Protein AF-A0A843XN53-F1 (afdb_monomer)

Structure 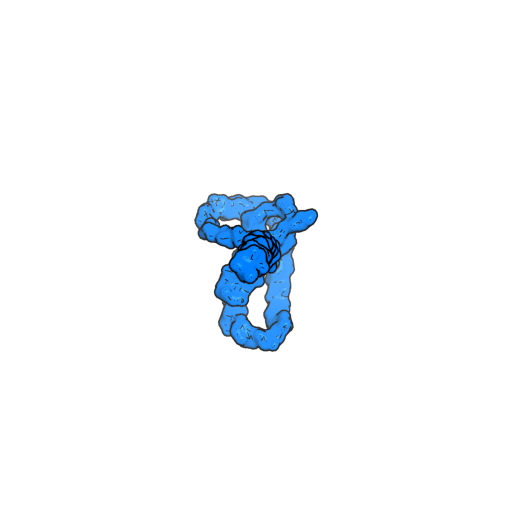(mmCIF, N/CA/C/O backbone):
data_AF-A0A843XN53-F1
#
_entry.id   AF-A0A843XN53-F1
#
loop_
_atom_site.group_PDB
_atom_site.id
_atom_site.type_symbol
_atom_site.label_atom_id
_atom_site.label_alt_id
_atom_site.label_comp_id
_atom_site.label_asym_id
_atom_site.label_entity_id
_atom_site.label_seq_id
_atom_site.pdbx_PDB_ins_code
_atom_site.Cartn_x
_atom_site.Cartn_y
_atom_site.Cartn_z
_atom_site.occupancy
_atom_site.B_iso_or_equiv
_atom_site.auth_seq_id
_atom_site.auth_comp_id
_atom_site.auth_asym_id
_atom_site.auth_atom_id
_atom_site.pdbx_PDB_model_num
ATOM 1 N N . MET A 1 1 ? 11.593 9.372 -15.458 1.00 53.59 1 MET A N 1
ATOM 2 C CA . MET A 1 1 ? 11.031 8.002 -15.456 1.00 53.59 1 MET A CA 1
ATOM 3 C C . MET A 1 1 ? 10.802 7.612 -14.002 1.00 53.59 1 MET A C 1
ATOM 5 O O . MET A 1 1 ? 11.778 7.604 -13.259 1.00 53.59 1 MET A O 1
ATOM 9 N N . GLY A 1 2 ? 9.545 7.450 -13.575 1.00 64.94 2 GLY A N 1
ATOM 10 C CA . GLY A 1 2 ? 9.167 7.228 -12.170 1.00 64.94 2 GLY A CA 1
ATOM 11 C C . GLY A 1 2 ? 9.717 5.924 -11.585 1.00 64.94 2 GLY A C 1
ATOM 12 O O . GLY A 1 2 ? 10.298 5.114 -12.308 1.00 64.94 2 GLY A O 1
ATOM 13 N N . ARG A 1 3 ? 9.575 5.759 -10.270 1.00 70.25 3 ARG A N 1
ATOM 14 C CA . ARG A 1 3 ? 9.860 4.522 -9.541 1.00 70.25 3 ARG A CA 1
ATOM 15 C C . ARG A 1 3 ? 8.557 3.984 -8.967 1.00 70.25 3 ARG A C 1
ATOM 17 O O . ARG A 1 3 ? 7.812 4.704 -8.305 1.00 70.25 3 ARG A O 1
ATOM 24 N N . ASP A 1 4 ? 8.318 2.720 -9.221 1.00 75.50 4 ASP A N 1
ATOM 25 C CA . ASP A 1 4 ? 7.219 1.930 -8.713 1.00 75.50 4 ASP A CA 1
ATOM 26 C C . ASP A 1 4 ? 7.629 1.202 -7.427 1.00 75.50 4 ASP A C 1
ATOM 28 O O . ASP A 1 4 ? 8.736 0.678 -7.306 1.00 75.50 4 ASP A O 1
ATOM 32 N N . ASN A 1 5 ? 6.747 1.226 -6.430 1.00 80.44 5 ASN A N 1
ATOM 33 C CA . ASN A 1 5 ? 6.921 0.510 -5.169 1.00 80.44 5 ASN A CA 1
ATOM 34 C C . ASN A 1 5 ? 5.633 -0.255 -4.889 1.00 80.44 5 ASN A C 1
ATOM 36 O O . ASN A 1 5 ? 4.545 0.296 -5.074 1.00 80.44 5 ASN A O 1
ATOM 40 N N . TYR A 1 6 ? 5.751 -1.499 -4.436 1.00 83.19 6 TYR A N 1
ATOM 41 C CA . TYR A 1 6 ? 4.598 -2.324 -4.113 1.00 83.19 6 TYR A CA 1
ATOM 42 C C . TYR A 1 6 ? 4.840 -3.198 -2.886 1.00 83.19 6 TYR A C 1
ATOM 44 O O . TYR A 1 6 ? 5.981 -3.493 -2.531 1.00 83.19 6 TYR A O 1
ATOM 52 N N . VAL A 1 7 ? 3.742 -3.601 -2.256 1.00 81.06 7 VAL A N 1
ATOM 53 C CA . VAL A 1 7 ? 3.681 -4.547 -1.141 1.00 81.06 7 VAL A CA 1
ATOM 54 C C . VAL A 1 7 ? 2.580 -5.552 -1.460 1.00 81.06 7 VAL A C 1
ATOM 56 O O . VAL A 1 7 ? 1.507 -5.169 -1.926 1.00 81.06 7 VAL A O 1
ATOM 59 N N . ILE A 1 8 ? 2.849 -6.837 -1.244 1.00 82.31 8 ILE A N 1
ATOM 60 C CA . ILE A 1 8 ? 1.859 -7.905 -1.401 1.00 82.31 8 ILE A CA 1
ATOM 61 C C . ILE A 1 8 ? 1.630 -8.506 -0.024 1.00 82.31 8 ILE A C 1
ATOM 63 O O . ILE A 1 8 ? 2.579 -8.999 0.579 1.00 82.31 8 ILE A O 1
ATOM 67 N N . GLU A 1 9 ? 0.381 -8.488 0.428 1.00 81.12 9 GLU A N 1
ATOM 68 C CA . GLU A 1 9 ? -0.047 -9.131 1.668 1.00 81.12 9 GLU A CA 1
ATOM 69 C C . GLU A 1 9 ? -1.253 -10.023 1.360 1.00 81.12 9 GLU A C 1
ATOM 71 O O . GLU A 1 9 ? -2.222 -9.601 0.715 1.00 81.12 9 GLU A O 1
ATOM 76 N N . GLY A 1 10 ? -1.169 -11.297 1.746 1.00 81.88 10 GLY A N 1
ATOM 77 C CA . GLY A 1 10 ? -2.174 -12.300 1.395 1.00 81.88 10 GLY A CA 1
ATOM 78 C C . GLY A 1 10 ? -2.435 -12.378 -0.118 1.00 81.88 10 GLY A C 1
ATOM 79 O O . GLY A 1 10 ? -1.582 -12.817 -0.888 1.00 81.88 10 GLY A O 1
ATOM 80 N N . ARG A 1 11 ? -3.641 -11.976 -0.548 1.00 82.94 11 ARG A N 1
ATOM 81 C CA . ARG A 1 11 ? -4.080 -11.965 -1.961 1.00 82.94 11 ARG A CA 1
ATOM 82 C C . ARG A 1 11 ? -4.240 -10.556 -2.547 1.00 82.94 11 ARG A C 1
ATOM 84 O O . ARG A 1 11 ? -4.835 -10.408 -3.613 1.00 82.94 11 ARG A O 1
ATOM 91 N N . VAL A 1 12 ? -3.742 -9.523 -1.866 1.00 86.19 12 VAL A N 1
ATOM 92 C CA . VAL A 1 12 ? -3.885 -8.124 -2.289 1.00 86.19 12 VAL A CA 1
ATOM 93 C C . VAL A 1 12 ? -2.514 -7.518 -2.570 1.00 86.19 12 VAL A C 1
ATOM 95 O O . VAL A 1 12 ? -1.579 -7.660 -1.787 1.00 86.19 12 VAL A O 1
ATOM 98 N N . CYS A 1 13 ? -2.401 -6.835 -3.710 1.00 89.06 13 CYS A N 1
ATOM 99 C CA . CYS A 1 13 ? -1.218 -6.072 -4.090 1.00 89.06 13 CYS A CA 1
ATOM 100 C C . CYS A 1 13 ? -1.508 -4.576 -3.948 1.00 89.06 13 CYS A C 1
ATOM 102 O O . CYS A 1 13 ? -2.436 -4.053 -4.569 1.00 89.06 13 CYS A O 1
ATOM 104 N N . TYR A 1 14 ? -0.691 -3.894 -3.153 1.00 88.75 14 TYR A N 1
ATOM 105 C CA . TYR A 1 14 ? -0.717 -2.451 -2.955 1.00 88.75 14 TYR A CA 1
ATOM 106 C C . TYR A 1 14 ? 0.436 -1.846 -3.751 1.00 88.75 14 TYR A C 1
ATOM 108 O O . TYR A 1 14 ? 1.590 -2.169 -3.492 1.00 88.75 14 TYR A O 1
ATOM 116 N N . LEU A 1 15 ? 0.142 -0.974 -4.716 1.00 89.88 15 LEU A N 1
ATOM 117 C CA . LEU A 1 15 ? 1.124 -0.399 -5.643 1.00 89.88 15 LEU A CA 1
ATOM 118 C C . LEU A 1 15 ? 1.030 1.130 -5.645 1.00 89.88 15 LEU A C 1
ATOM 120 O O . LEU A 1 15 ? -0.063 1.697 -5.648 1.00 89.88 15 LEU A O 1
ATOM 124 N N . THR A 1 16 ? 2.179 1.802 -5.705 1.00 88.38 16 THR A N 1
ATOM 125 C CA . THR A 1 16 ? 2.268 3.251 -5.910 1.00 88.38 16 THR A CA 1
ATOM 126 C C . THR A 1 16 ? 3.390 3.611 -6.880 1.00 88.38 16 THR A C 1
ATOM 128 O O . THR A 1 16 ? 4.423 2.941 -6.939 1.00 88.38 16 THR A O 1
ATOM 131 N N . LEU A 1 17 ? 3.194 4.697 -7.629 1.00 88.31 17 LEU A N 1
ATOM 132 C CA . LEU A 1 17 ? 4.185 5.275 -8.533 1.00 88.31 17 LEU A CA 1
ATOM 133 C C . LEU A 1 17 ? 4.550 6.672 -8.033 1.00 88.31 17 LEU A C 1
ATOM 135 O O . LEU A 1 17 ? 3.680 7.531 -7.883 1.00 88.31 17 LEU A O 1
ATOM 139 N N . CYS A 1 18 ? 5.838 6.905 -7.803 1.00 85.31 18 CYS A N 1
ATOM 140 C CA . CYS A 1 18 ? 6.357 8.192 -7.358 1.00 85.31 18 CYS A CA 1
ATOM 141 C C . CYS A 1 18 ? 7.596 8.600 -8.164 1.00 85.31 18 CYS A C 1
ATOM 143 O O . CYS A 1 18 ? 8.205 7.794 -8.875 1.00 85.31 18 CYS A O 1
ATOM 145 N N . ASP A 1 19 ? 8.001 9.864 -8.054 1.00 85.62 19 ASP A N 1
ATOM 146 C CA . ASP A 1 19 ? 9.253 10.320 -8.651 1.00 85.62 19 ASP A CA 1
ATOM 147 C C . ASP A 1 19 ? 10.462 9.613 -8.030 1.00 85.62 19 ASP A C 1
ATOM 149 O O . ASP A 1 19 ? 10.444 9.187 -6.875 1.00 85.62 19 ASP A O 1
ATOM 153 N N . ARG A 1 20 ? 11.559 9.503 -8.790 1.00 80.50 20 ARG A N 1
ATOM 154 C CA . ARG A 1 20 ? 12.795 8.855 -8.306 1.00 80.50 20 ARG A CA 1
ATOM 155 C C . ARG A 1 20 ? 13.406 9.553 -7.090 1.00 80.50 20 ARG A C 1
ATOM 157 O O . ARG A 1 20 ? 14.103 8.893 -6.321 1.00 80.50 20 ARG A O 1
ATOM 164 N N . SER A 1 21 ? 13.167 10.857 -6.958 1.00 83.56 21 SER A N 1
ATOM 165 C CA . SER A 1 21 ? 13.589 11.688 -5.827 1.00 83.56 21 SER A CA 1
ATOM 166 C C . SER A 1 21 ? 12.750 11.454 -4.572 1.00 83.56 21 SER A C 1
ATOM 168 O O . SER A 1 21 ? 13.184 11.831 -3.486 1.00 83.56 21 SER A O 1
ATOM 170 N N . TYR A 1 22 ? 11.572 10.834 -4.696 1.00 83.12 22 TYR A N 1
ATOM 171 C CA . TYR A 1 22 ? 10.705 10.590 -3.555 1.00 83.12 22 TYR A CA 1
ATOM 172 C C . TYR A 1 22 ? 11.327 9.537 -2.619 1.00 83.12 22 TYR A C 1
ATOM 174 O O . TYR A 1 22 ? 11.772 8.479 -3.091 1.00 83.12 22 TYR A O 1
ATOM 182 N N . PRO A 1 23 ? 11.378 9.784 -1.296 1.00 82.25 23 PRO A N 1
ATOM 183 C CA . PRO A 1 23 ? 11.978 8.847 -0.354 1.00 82.25 23 PRO A CA 1
ATOM 184 C C . PRO A 1 23 ? 11.260 7.492 -0.360 1.00 82.25 23 PRO A C 1
ATOM 186 O O . PRO A 1 23 ? 10.073 7.406 -0.051 1.00 82.25 23 PRO A O 1
ATOM 189 N N . LYS A 1 24 ? 11.999 6.408 -0.646 1.00 79.00 24 LYS A N 1
ATOM 190 C CA . LYS A 1 24 ? 11.449 5.036 -0.656 1.00 79.00 24 LYS A CA 1
ATOM 191 C C . LYS A 1 24 ? 10.735 4.688 0.652 1.00 79.00 24 LYS A C 1
ATOM 193 O O . LYS A 1 24 ? 9.659 4.108 0.611 1.00 79.00 24 LYS A O 1
ATOM 198 N N . LYS A 1 25 ? 11.307 5.081 1.796 1.00 79.06 25 LYS A N 1
ATOM 199 C CA . LYS A 1 25 ? 10.716 4.838 3.122 1.00 79.06 25 LYS A CA 1
ATOM 200 C C . LYS A 1 25 ? 9.294 5.395 3.229 1.00 79.06 25 LYS A C 1
ATOM 202 O O . LYS A 1 25 ? 8.395 4.683 3.652 1.00 79.06 25 LYS A O 1
ATOM 207 N N . LEU A 1 26 ? 9.077 6.631 2.775 1.00 83.19 26 LEU A N 1
ATOM 208 C CA . LEU A 1 26 ? 7.753 7.256 2.793 1.00 83.19 26 LEU A CA 1
ATOM 209 C C . LEU A 1 26 ? 6.781 6.568 1.830 1.00 83.19 26 LEU A C 1
ATOM 211 O O . LEU A 1 26 ? 5.601 6.456 2.141 1.00 83.19 26 LEU A O 1
ATOM 215 N N . ALA A 1 27 ? 7.265 6.074 0.686 1.00 85.94 27 ALA A N 1
ATOM 216 C CA . ALA A 1 27 ? 6.428 5.328 -0.252 1.00 85.94 27 ALA A CA 1
ATOM 217 C C . ALA A 1 27 ? 5.955 3.996 0.348 1.00 85.94 27 ALA A C 1
ATOM 219 O O . ALA A 1 27 ? 4.786 3.654 0.206 1.00 85.94 27 ALA A O 1
ATOM 220 N N . PHE A 1 28 ? 6.830 3.267 1.044 1.00 83.44 28 PHE A N 1
ATOM 221 C CA . PHE A 1 28 ? 6.445 2.035 1.735 1.00 83.44 28 PHE A CA 1
ATOM 222 C C . PHE A 1 28 ? 5.533 2.298 2.928 1.00 83.44 28 PHE A C 1
ATOM 224 O O . PHE A 1 28 ? 4.548 1.589 3.082 1.00 83.44 28 PHE A O 1
ATOM 231 N N . GLN A 1 29 ? 5.790 3.347 3.710 1.00 84.50 29 GLN A N 1
ATOM 232 C CA . GLN A 1 29 ? 4.896 3.726 4.803 1.00 84.50 29 GLN A CA 1
ATOM 233 C C . GLN A 1 29 ? 3.494 4.079 4.289 1.00 84.50 29 GLN A C 1
ATOM 235 O O . GLN A 1 29 ? 2.498 3.633 4.846 1.00 84.50 29 GLN A O 1
ATOM 240 N N . TYR A 1 30 ? 3.408 4.814 3.178 1.00 88.81 30 TYR A N 1
ATOM 241 C CA . TYR A 1 30 ? 2.136 5.078 2.513 1.00 88.81 30 TYR A CA 1
ATOM 242 C C . TYR A 1 30 ? 1.395 3.780 2.151 1.00 88.81 30 TYR A C 1
ATOM 244 O O . TYR A 1 30 ? 0.196 3.669 2.395 1.00 88.81 30 TYR A O 1
ATOM 252 N N . LEU A 1 31 ? 2.096 2.794 1.581 1.00 89.12 31 LEU A N 1
ATOM 253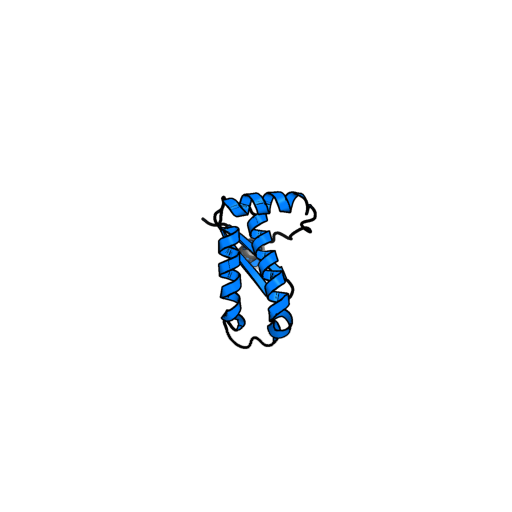 C CA . LEU A 1 31 ? 1.504 1.497 1.236 1.00 89.12 31 LEU A CA 1
ATOM 254 C C . LEU A 1 31 ? 1.073 0.703 2.475 1.00 89.12 31 LEU A C 1
ATOM 256 O O . LEU A 1 31 ? 0.028 0.061 2.440 1.00 89.12 31 LEU A O 1
ATOM 260 N N . GLU A 1 32 ? 1.840 0.774 3.560 1.00 86.94 32 GLU A N 1
ATOM 261 C CA . GLU A 1 32 ? 1.536 0.121 4.834 1.00 86.94 32 GLU A CA 1
ATOM 262 C C . GLU A 1 32 ? 0.272 0.707 5.481 1.00 86.94 32 GLU A C 1
ATOM 264 O O . GLU A 1 32 ? -0.621 -0.037 5.887 1.00 86.94 32 GLU A O 1
ATOM 269 N N . ASP A 1 33 ? 0.131 2.036 5.487 1.00 89.75 33 ASP A N 1
ATOM 270 C CA . ASP A 1 33 ? -1.076 2.715 5.973 1.00 89.75 33 ASP A CA 1
ATOM 271 C C . ASP A 1 33 ? -2.309 2.337 5.134 1.00 89.75 33 ASP A C 1
ATOM 273 O O . ASP A 1 33 ? -3.398 2.124 5.675 1.00 89.75 33 ASP A O 1
ATOM 277 N N . LEU A 1 34 ? -2.151 2.223 3.806 1.00 91.88 34 LEU A N 1
ATOM 278 C CA . LEU A 1 34 ? -3.219 1.746 2.925 1.00 91.88 34 LEU A CA 1
ATOM 279 C C . LEU A 1 34 ? -3.596 0.294 3.216 1.00 91.88 34 LEU A C 1
ATOM 281 O O . LEU A 1 34 ? -4.786 -0.007 3.277 1.00 91.88 34 LEU A O 1
ATOM 285 N N . LYS A 1 35 ? -2.608 -0.588 3.387 1.00 90.62 35 LYS A N 1
ATOM 286 C CA . LYS A 1 35 ? -2.823 -2.003 3.697 1.00 90.62 35 LYS A CA 1
ATOM 287 C C . LYS A 1 35 ? -3.604 -2.163 4.992 1.00 90.62 35 LYS A C 1
ATOM 289 O O . LYS A 1 35 ? -4.666 -2.777 4.987 1.00 90.62 35 LYS A O 1
ATOM 294 N N . ASN A 1 36 ? -3.120 -1.548 6.067 1.00 90.56 36 ASN A N 1
ATOM 295 C CA . ASN A 1 36 ? -3.705 -1.690 7.396 1.00 90.56 36 ASN A CA 1
ATOM 296 C C . ASN A 1 36 ? -5.162 -1.211 7.432 1.00 90.56 36 ASN A C 1
ATOM 298 O O . ASN A 1 36 ? -6.027 -1.892 7.985 1.00 90.56 36 ASN A O 1
ATOM 302 N N . GLU A 1 37 ? -5.473 -0.076 6.797 1.00 92.38 37 GLU A N 1
ATOM 303 C CA . GLU A 1 37 ? -6.859 0.396 6.736 1.00 92.38 37 GLU A CA 1
ATOM 304 C C . GLU A 1 37 ? -7.717 -0.456 5.787 1.00 92.38 37 GLU A C 1
ATOM 306 O O . GLU A 1 37 ? -8.878 -0.744 6.090 1.00 92.38 37 GLU A O 1
ATOM 311 N N . PHE A 1 38 ? -7.172 -0.899 4.650 1.00 91.88 38 PHE A N 1
ATOM 312 C CA . PHE A 1 38 ? -7.914 -1.737 3.712 1.00 91.88 38 PHE A CA 1
ATOM 313 C C . PHE A 1 38 ? -8.288 -3.086 4.329 1.00 91.88 38 PHE A C 1
ATOM 315 O O . PHE A 1 38 ? -9.438 -3.503 4.211 1.00 91.88 38 PHE A O 1
ATOM 322 N N . GLU A 1 39 ? -7.358 -3.744 5.018 1.00 90.12 39 GLU A N 1
ATOM 323 C CA . GLU A 1 39 ? -7.602 -5.011 5.708 1.00 90.12 39 GLU A CA 1
ATOM 324 C C . GLU A 1 39 ? -8.609 -4.847 6.841 1.00 90.12 39 GLU A C 1
ATOM 326 O O . GLU A 1 39 ? -9.553 -5.631 6.952 1.00 90.12 39 GLU A O 1
ATOM 331 N N . LYS A 1 40 ? -8.482 -3.775 7.626 1.00 89.38 40 LYS A N 1
ATOM 332 C CA . LYS A 1 40 ? -9.415 -3.462 8.709 1.00 89.38 40 LYS A CA 1
ATOM 333 C C . LYS A 1 40 ? -10.849 -3.264 8.218 1.00 89.38 40 LYS A C 1
ATOM 335 O O . LYS A 1 40 ? -11.786 -3.707 8.879 1.00 89.38 40 LYS A O 1
ATOM 340 N N . VAL A 1 41 ? -11.036 -2.578 7.089 1.00 89.19 41 VAL A N 1
ATOM 341 C CA . VAL A 1 41 ? -12.374 -2.229 6.579 1.00 89.19 41 VAL A CA 1
ATOM 342 C C . VAL A 1 41 ? -12.944 -3.314 5.663 1.00 89.19 41 VAL A C 1
ATOM 344 O O . VAL A 1 41 ? -14.135 -3.612 5.735 1.00 89.19 41 VAL A O 1
ATOM 347 N N . ASN A 1 42 ? -12.117 -3.904 4.800 1.00 87.88 42 ASN A N 1
ATOM 348 C CA . ASN A 1 42 ? -12.554 -4.757 3.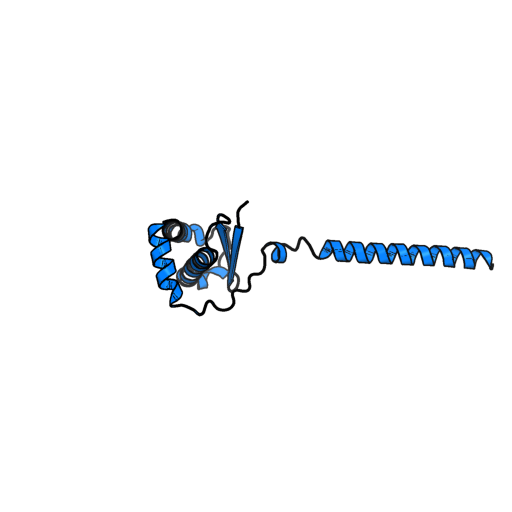692 1.00 87.88 42 ASN A CA 1
ATOM 349 C C . ASN A 1 42 ? -11.949 -6.167 3.713 1.00 87.88 42 ASN A C 1
ATOM 351 O O . ASN A 1 42 ? -12.327 -6.970 2.861 1.00 87.88 42 ASN A O 1
ATOM 355 N N . GLY A 1 43 ? -11.055 -6.501 4.652 1.00 84.38 43 GLY A N 1
ATOM 356 C CA . GLY A 1 43 ? -10.310 -7.768 4.669 1.00 84.38 43 GLY A CA 1
ATOM 357 C C . GLY A 1 43 ? -11.195 -9.007 4.510 1.00 84.38 43 GLY A C 1
ATOM 358 O O . GLY A 1 43 ? -10.962 -9.847 3.644 1.00 84.38 43 GLY A O 1
ATOM 359 N N . ASN A 1 44 ? -12.302 -9.056 5.254 1.00 84.56 44 ASN A N 1
ATOM 360 C CA . ASN A 1 44 ? -13.251 -10.177 5.226 1.00 84.56 44 ASN A CA 1
ATOM 361 C C . ASN A 1 44 ? -14.063 -10.279 3.921 1.00 84.56 44 ASN A C 1
ATOM 363 O O . ASN A 1 44 ? -14.704 -11.294 3.668 1.00 84.56 44 ASN A O 1
ATOM 367 N N . GLN A 1 45 ? -14.086 -9.222 3.107 1.00 85.50 45 GLN A N 1
ATOM 368 C CA . GLN A 1 45 ? -14.890 -9.135 1.887 1.00 85.50 45 GLN A CA 1
ATOM 369 C C . GLN A 1 45 ? -14.060 -9.334 0.615 1.00 85.50 45 GLN A C 1
ATOM 371 O O . GLN A 1 45 ? -14.639 -9.403 -0.470 1.00 85.50 45 GLN A O 1
ATOM 376 N N . ILE A 1 46 ? -12.733 -9.467 0.722 1.00 85.38 46 ILE A N 1
ATOM 377 C CA . ILE A 1 46 ? -11.828 -9.617 -0.429 1.00 85.38 46 ILE A CA 1
ATOM 378 C C . ILE A 1 46 ? -12.245 -10.802 -1.312 1.00 85.38 46 ILE A C 1
ATOM 380 O O . ILE A 1 46 ? -12.344 -10.648 -2.526 1.00 85.38 46 ILE A O 1
ATOM 384 N N . GLU A 1 47 ? -12.570 -11.955 -0.721 1.00 82.69 47 GLU A N 1
ATOM 385 C CA . GLU A 1 47 ? -12.979 -13.153 -1.476 1.00 82.69 47 GLU A CA 1
ATOM 386 C C . GLU A 1 47 ? -14.361 -13.022 -2.134 1.00 82.69 47 GLU A C 1
ATOM 388 O O . GLU A 1 47 ? -14.680 -13.749 -3.070 1.00 82.69 47 GLU A O 1
ATOM 393 N N . THR A 1 48 ? -15.173 -12.062 -1.685 1.00 83.44 48 THR A N 1
ATOM 394 C CA . THR A 1 48 ? -16.514 -11.804 -2.236 1.00 83.44 48 THR A CA 1
ATOM 395 C C . THR A 1 48 ? -16.497 -10.836 -3.422 1.00 83.44 48 THR A C 1
ATOM 397 O O . THR A 1 48 ? -17.540 -10.550 -4.017 1.00 83.44 48 THR A O 1
ATOM 400 N N . ALA A 1 49 ? -15.321 -10.315 -3.791 1.00 84.06 49 ALA A N 1
ATOM 401 C CA . ALA A 1 49 ? -15.164 -9.377 -4.891 1.00 84.06 49 ALA A CA 1
ATOM 402 C C . ALA A 1 49 ? -15.414 -10.056 -6.249 1.00 84.06 49 ALA A C 1
ATOM 404 O O . ALA A 1 49 ? -14.512 -10.597 -6.877 1.00 84.06 49 ALA A O 1
ATOM 405 N N . ALA A 1 50 ? -16.654 -9.983 -6.733 1.00 82.19 50 ALA A N 1
ATOM 406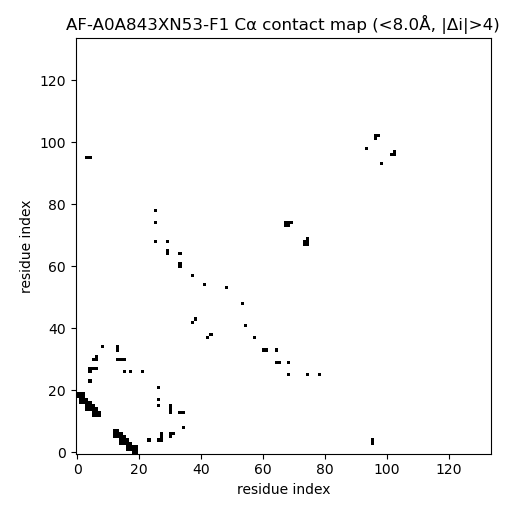 C CA . ALA A 1 50 ? -17.055 -10.569 -8.015 1.00 82.19 50 ALA A CA 1
ATOM 407 C C . ALA A 1 50 ? -16.942 -9.604 -9.214 1.00 82.19 50 ALA A C 1
ATOM 409 O O . ALA A 1 50 ? -17.209 -9.992 -10.349 1.00 82.19 50 ALA A O 1
ATOM 410 N N . ARG A 1 51 ? -16.594 -8.330 -8.981 1.00 87.50 51 ARG A N 1
ATOM 411 C CA . ARG A 1 51 ? -16.561 -7.288 -10.019 1.00 87.50 51 ARG A CA 1
ATOM 412 C C . ARG A 1 51 ? -15.327 -6.389 -9.910 1.00 87.50 51 ARG A C 1
ATOM 414 O O . ARG A 1 51 ? -14.881 -6.119 -8.791 1.00 87.50 51 ARG A O 1
ATOM 421 N N . PRO A 1 52 ? -14.823 -5.851 -11.035 1.00 88.19 52 PRO A N 1
ATOM 422 C CA . PRO A 1 52 ? -13.806 -4.805 -11.011 1.00 88.19 52 PRO A CA 1
ATOM 423 C C . PRO A 1 52 ? -14.244 -3.624 -10.135 1.00 88.19 52 PRO A C 1
ATOM 425 O O . PRO A 1 52 ? -15.417 -3.249 -10.129 1.00 88.19 52 PRO A O 1
ATOM 428 N N . TYR A 1 53 ? -13.300 -3.043 -9.391 1.00 87.12 53 TYR A N 1
ATOM 429 C CA . TYR A 1 53 ? -13.534 -1.892 -8.506 1.00 87.12 53 TYR A CA 1
ATOM 430 C C . TYR A 1 53 ? -14.624 -2.105 -7.439 1.00 87.1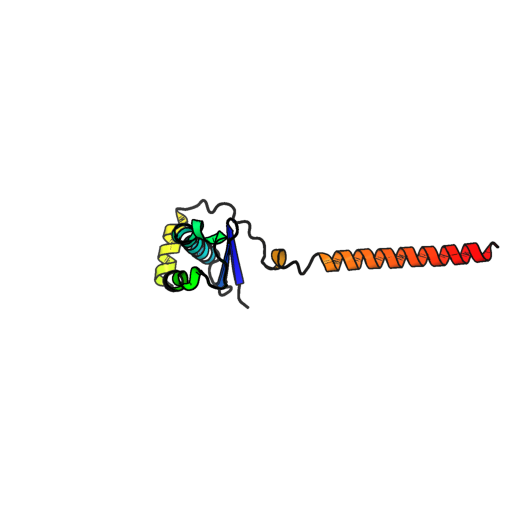2 53 TYR A C 1
ATOM 432 O O . TYR A 1 53 ? -15.276 -1.152 -7.009 1.00 87.12 53 TYR A O 1
ATOM 440 N N . ALA A 1 54 ? -14.803 -3.341 -6.954 1.00 88.69 54 ALA A N 1
ATOM 441 C CA . ALA A 1 54 ? -15.756 -3.655 -5.884 1.00 88.69 54 ALA A CA 1
ATOM 442 C C . ALA A 1 54 ? -15.592 -2.767 -4.630 1.00 88.69 54 ALA A C 1
ATOM 444 O O . ALA A 1 54 ? -16.583 -2.455 -3.971 1.00 88.69 54 ALA A O 1
ATOM 445 N N . PHE A 1 55 ? -14.371 -2.292 -4.364 1.00 90.62 55 PHE A N 1
ATOM 446 C CA . PHE A 1 55 ? -14.003 -1.483 -3.198 1.00 90.62 55 PHE A CA 1
ATOM 447 C C . PHE A 1 55 ? -13.786 0.006 -3.511 1.00 90.62 55 PHE A C 1
ATOM 449 O O . PHE A 1 55 ? -13.044 0.680 -2.805 1.00 90.62 55 PHE A O 1
ATOM 456 N N . ILE A 1 56 ? -14.433 0.557 -4.547 1.00 91.69 56 ILE A N 1
ATOM 457 C CA . ILE A 1 56 ? -14.245 1.962 -4.972 1.00 91.69 56 ILE A CA 1
ATOM 458 C C . ILE A 1 56 ? -14.446 2.998 -3.851 1.00 91.69 56 ILE A C 1
ATOM 460 O O . ILE A 1 56 ? -13.833 4.059 -3.871 1.00 91.69 56 ILE A O 1
ATOM 464 N N . LYS A 1 57 ? -15.248 2.683 -2.824 1.00 90.44 57 LYS A N 1
ATOM 465 C CA . LYS A 1 57 ? -15.435 3.551 -1.647 1.00 90.44 57 LYS A CA 1
ATOM 466 C C . LYS A 1 57 ? -14.124 3.840 -0.902 1.00 90.44 57 LYS A C 1
ATOM 468 O O . LYS A 1 57 ? -14.006 4.888 -0.271 1.00 90.44 57 LYS A O 1
ATOM 473 N N . PHE A 1 58 ? -13.139 2.946 -1.003 1.00 93.44 58 PHE A N 1
ATOM 474 C CA . PHE A 1 58 ? -11.820 3.119 -0.402 1.00 93.44 58 PHE A CA 1
ATOM 475 C C . PHE A 1 58 ? -10.997 4.242 -1.064 1.00 93.44 58 PHE A C 1
ATOM 477 O O . PHE A 1 58 ? -10.081 4.766 -0.436 1.00 93.44 58 PHE A O 1
ATOM 484 N N . ASP A 1 59 ? -11.358 4.702 -2.271 1.00 92.56 59 ASP A N 1
ATOM 485 C CA . ASP A 1 59 ? -10.674 5.817 -2.948 1.00 92.56 59 ASP A CA 1
ATOM 486 C C . ASP A 1 59 ? -10.636 7.088 -2.085 1.00 92.56 59 ASP A C 1
ATOM 488 O O . ASP A 1 59 ? -9.625 7.782 -2.035 1.00 92.56 59 ASP A O 1
ATOM 492 N N . THR A 1 60 ? -11.680 7.347 -1.290 1.00 93.88 60 THR A N 1
ATOM 493 C CA . THR A 1 60 ? -11.689 8.502 -0.376 1.00 93.88 60 THR A CA 1
ATOM 494 C C . THR A 1 60 ? -10.545 8.446 0.639 1.00 93.88 60 THR A C 1
ATOM 496 O O . THR A 1 60 ? -9.963 9.482 0.967 1.00 93.88 60 THR A O 1
ATOM 499 N N . PHE A 1 61 ? -10.212 7.254 1.140 1.00 93.94 61 PHE A N 1
ATOM 500 C CA . PHE A 1 61 ? -9.072 7.072 2.034 1.00 93.94 61 PHE A CA 1
ATOM 501 C C . PHE A 1 61 ? -7.759 7.244 1.269 1.00 93.94 61 PHE A C 1
ATOM 503 O O . PHE A 1 61 ? -6.918 8.036 1.689 1.00 93.94 61 PHE A O 1
ATOM 510 N N . ILE A 1 62 ? -7.633 6.614 0.094 1.00 94.38 62 ILE A N 1
ATOM 511 C CA . ILE A 1 62 ? -6.456 6.741 -0.778 1.00 94.38 62 ILE A CA 1
ATOM 512 C C . ILE A 1 62 ? -6.127 8.213 -1.054 1.00 94.38 62 ILE A C 1
ATOM 514 O O . ILE A 1 62 ? -4.989 8.630 -0.854 1.00 94.38 62 ILE A O 1
ATOM 518 N N . GLN A 1 63 ? -7.103 9.028 -1.464 1.00 94.00 63 GLN A N 1
ATOM 519 C CA . GLN A 1 63 ? -6.865 10.440 -1.788 1.00 94.00 63 GLN A CA 1
ATOM 520 C C . GLN A 1 63 ? -6.435 11.260 -0.566 1.00 94.00 63 GLN A C 1
ATOM 522 O O . GLN A 1 63 ? -5.529 12.093 -0.661 1.00 94.00 63 GLN A O 1
ATOM 527 N N . LYS A 1 64 ? -7.058 11.023 0.597 1.00 92.88 64 LYS A N 1
ATOM 528 C CA . LYS A 1 64 ? -6.698 11.704 1.851 1.00 92.88 64 LYS A CA 1
ATOM 529 C C . LYS A 1 64 ? -5.270 11.369 2.268 1.00 92.88 64 LYS A C 1
ATOM 531 O O . LYS A 1 64 ? -4.478 12.280 2.509 1.00 92.88 64 LYS A O 1
ATOM 536 N N . THR A 1 65 ? -4.933 10.084 2.288 1.00 91.06 65 THR A N 1
ATOM 537 C CA . THR A 1 65 ? -3.599 9.603 2.654 1.00 91.06 65 THR A CA 1
ATOM 538 C C . THR A 1 65 ? -2.570 10.084 1.632 1.00 91.06 65 THR A C 1
ATOM 540 O O . THR A 1 65 ? -1.549 10.650 2.002 1.00 91.06 65 THR A O 1
ATOM 543 N N . LYS A 1 66 ? -2.864 10.024 0.330 1.00 91.69 66 LYS A N 1
ATOM 544 C CA . LYS A 1 66 ? -1.972 10.551 -0.714 1.00 91.69 66 LYS A CA 1
ATOM 545 C C . LYS A 1 66 ? -1.637 12.025 -0.495 1.00 91.69 66 LYS A C 1
ATOM 5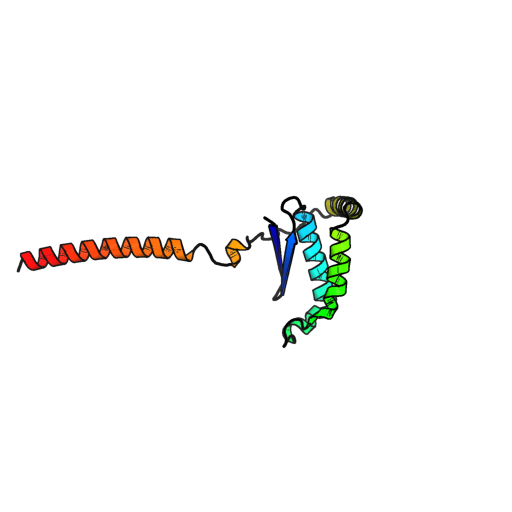47 O O . LYS A 1 66 ? -0.478 12.411 -0.644 1.00 91.69 66 LYS A O 1
ATOM 552 N N . LYS A 1 67 ? -2.622 12.851 -0.128 1.00 90.38 67 LYS A N 1
ATOM 553 C CA . LYS A 1 67 ? -2.400 14.275 0.159 1.00 90.38 67 LYS A CA 1
ATOM 554 C C . LYS A 1 67 ? -1.453 14.469 1.346 1.00 90.38 67 LYS A C 1
ATOM 556 O O . LYS A 1 67 ? -0.533 15.272 1.242 1.00 90.38 67 LYS A O 1
ATOM 561 N N . LEU A 1 68 ? -1.629 13.690 2.415 1.00 88.44 68 LEU A N 1
ATOM 562 C CA . LEU A 1 68 ? -0.759 13.704 3.595 1.00 88.44 68 LEU A CA 1
ATOM 563 C C . LEU A 1 68 ? 0.703 13.387 3.238 1.00 88.44 68 LEU A C 1
ATOM 565 O O . LEU A 1 68 ? 1.617 14.085 3.665 1.00 88.44 68 LEU A O 1
ATOM 569 N N . TYR A 1 69 ? 0.915 12.370 2.401 1.00 86.75 69 TYR A N 1
ATOM 570 C CA . TYR A 1 69 ? 2.247 11.934 1.969 1.00 86.75 69 TYR A CA 1
ATOM 571 C C . TYR A 1 69 ? 2.854 12.796 0.855 1.00 86.75 69 TYR A C 1
ATOM 573 O O . TYR A 1 69 ? 4.057 12.706 0.599 1.00 86.75 69 TYR A O 1
ATOM 581 N N . SER A 1 70 ? 2.057 13.645 0.204 1.00 85.94 70 SER A N 1
ATOM 582 C CA . SER A 1 70 ? 2.524 14.612 -0.801 1.00 85.94 70 SER A CA 1
ATOM 583 C C . SER A 1 70 ? 2.909 15.961 -0.184 1.00 85.94 70 SER A C 1
ATOM 585 O O . SER A 1 70 ? 3.684 16.703 -0.784 1.00 85.94 70 SER A O 1
ATOM 587 N N . ASP A 1 71 ? 2.398 16.284 1.007 1.00 82.00 71 ASP A N 1
ATOM 588 C CA . ASP A 1 71 ? 2.690 17.541 1.695 1.00 82.00 71 ASP A CA 1
ATOM 589 C C . ASP A 1 71 ? 4.091 17.524 2.330 1.00 82.00 71 ASP A C 1
ATOM 591 O O . ASP A 1 71 ? 4.376 16.790 3.278 1.00 82.00 71 ASP A O 1
ATOM 595 N N . THR A 1 72 ? 4.980 18.375 1.814 1.00 71.69 72 THR A N 1
ATOM 596 C CA . THR A 1 72 ? 6.381 18.480 2.257 1.00 71.69 72 THR A CA 1
ATOM 597 C C . THR A 1 72 ? 6.543 18.861 3.732 1.00 71.69 72 THR A C 1
ATOM 599 O O . THR A 1 72 ? 7.552 18.503 4.345 1.00 71.69 72 THR A O 1
ATOM 602 N N . HIS A 1 73 ? 5.569 19.559 4.327 1.00 69.88 73 HIS A N 1
ATOM 603 C CA . HIS A 1 73 ? 5.611 19.902 5.747 1.00 69.88 73 HIS A CA 1
ATOM 604 C C . HIS A 1 73 ? 5.334 18.667 6.610 1.00 69.88 73 HIS A C 1
ATOM 606 O O . HIS A 1 73 ? 6.070 18.374 7.554 1.00 69.88 73 HIS A O 1
ATOM 612 N N . THR A 1 74 ? 4.320 17.889 6.233 1.00 67.50 74 THR A N 1
ATOM 613 C CA . THR A 1 74 ? 3.941 16.659 6.929 1.00 67.50 74 THR A CA 1
ATOM 614 C C . THR A 1 74 ? 4.979 15.554 6.742 1.00 67.50 74 THR A C 1
ATOM 616 O O . THR A 1 74 ? 5.276 14.839 7.696 1.00 67.50 74 THR A O 1
ATOM 619 N N . GLN A 1 75 ? 5.619 15.471 5.571 1.00 68.50 75 GLN A N 1
ATOM 620 C CA . GLN A 1 75 ? 6.715 14.530 5.307 1.00 68.50 75 GLN A CA 1
ATOM 621 C C . GLN A 1 75 ? 7.865 14.657 6.315 1.00 68.50 75 GLN A C 1
ATOM 623 O O . GLN A 1 75 ? 8.397 13.642 6.755 1.00 68.50 75 GLN A O 1
ATOM 628 N N . ARG A 1 76 ? 8.245 15.881 6.719 1.00 66.31 76 ARG A N 1
ATOM 629 C CA . ARG A 1 76 ? 9.315 16.089 7.717 1.00 66.31 76 ARG A CA 1
ATOM 630 C C . ARG A 1 76 ? 8.928 15.576 9.100 1.00 66.31 76 ARG A C 1
ATOM 632 O O . ARG A 1 76 ? 9.785 15.067 9.814 1.00 66.31 76 ARG A O 1
ATOM 639 N N . ASN A 1 77 ? 7.657 15.707 9.469 1.00 66.12 77 ASN A N 1
ATOM 640 C CA . ASN A 1 77 ? 7.153 15.243 10.759 1.00 66.12 77 ASN A CA 1
ATOM 641 C C . ASN A 1 77 ? 7.003 13.717 10.773 1.00 66.12 77 ASN A C 1
ATOM 643 O O . ASN A 1 77 ? 7.427 13.077 11.729 1.00 66.12 77 ASN A O 1
ATOM 647 N N . LEU A 1 78 ? 6.495 13.134 9.683 1.00 68.06 78 LEU A N 1
ATOM 648 C CA . LEU A 1 78 ? 6.419 11.683 9.498 1.00 68.06 78 LEU A CA 1
ATOM 649 C C . LEU A 1 78 ? 7.810 11.043 9.484 1.00 68.06 78 LEU A C 1
ATOM 651 O O . LEU A 1 78 ? 8.007 10.031 10.140 1.00 68.06 78 LEU A O 1
ATOM 655 N N . ALA A 1 79 ? 8.786 11.649 8.800 1.00 62.84 79 ALA A N 1
ATOM 656 C CA . ALA A 1 79 ? 10.162 11.153 8.776 1.00 62.84 79 ALA A CA 1
ATOM 657 C C . ALA A 1 79 ? 10.804 11.139 10.174 1.00 62.84 79 ALA A C 1
ATOM 659 O O . ALA A 1 79 ? 11.463 10.166 10.517 1.00 62.84 79 ALA A O 1
ATOM 660 N N . LYS A 1 80 ? 10.565 12.174 10.994 1.00 62.19 80 LYS A N 1
ATOM 661 C CA . LYS A 1 80 ? 11.051 12.233 12.384 1.00 62.19 80 LYS A CA 1
ATOM 662 C C . LYS A 1 80 ? 10.390 11.199 13.296 1.00 62.19 80 LYS A C 1
ATOM 664 O O . LYS A 1 80 ? 11.079 10.605 14.109 1.00 62.19 80 LYS A O 1
ATOM 669 N N . LEU A 1 81 ? 9.082 10.977 13.150 1.00 59.31 81 LEU A N 1
ATOM 670 C CA . LEU A 1 81 ? 8.359 9.934 13.892 1.00 59.31 81 LEU A CA 1
ATOM 671 C C . LEU A 1 81 ? 8.811 8.518 13.494 1.00 59.31 81 LEU A C 1
ATOM 673 O O . LEU A 1 81 ? 8.712 7.592 14.288 1.00 59.31 81 LEU A O 1
ATOM 677 N N . ASN A 1 82 ? 9.308 8.345 12.266 1.00 57.25 82 ASN A N 1
ATOM 678 C CA . ASN A 1 82 ? 9.726 7.046 11.741 1.00 57.25 82 ASN A CA 1
ATOM 679 C C . ASN A 1 82 ? 11.123 6.616 12.227 1.00 57.25 82 ASN A C 1
ATOM 681 O O . ASN A 1 82 ? 11.374 5.420 12.326 1.00 57.25 82 ASN A O 1
ATOM 685 N N . ASP A 1 83 ? 12.016 7.552 12.578 1.00 59.62 83 ASP A N 1
ATOM 686 C CA . ASP A 1 83 ? 13.352 7.213 13.110 1.00 59.62 83 ASP A CA 1
ATOM 687 C C . ASP A 1 83 ? 13.286 6.420 14.438 1.00 59.62 83 ASP A C 1
ATOM 689 O O . ASP A 1 83 ? 14.239 5.719 14.774 1.00 59.62 83 ASP A O 1
ATOM 693 N N . GLU A 1 84 ? 12.155 6.454 15.157 1.00 49.75 84 GLU A N 1
ATOM 694 C CA . GLU A 1 84 ? 11.917 5.668 16.381 1.00 49.75 84 GLU A CA 1
ATOM 695 C C . GLU A 1 84 ? 11.357 4.251 16.116 1.00 49.75 84 GLU A C 1
ATOM 697 O O . GLU A 1 84 ? 11.472 3.375 16.972 1.00 49.75 84 GLU A O 1
ATOM 702 N N . LEU A 1 85 ? 10.813 3.974 14.923 1.00 51.59 85 LEU A N 1
ATOM 703 C CA . LEU A 1 85 ? 10.277 2.663 14.517 1.00 51.59 85 LEU A CA 1
ATOM 704 C C . LEU A 1 85 ? 11.310 1.897 13.670 1.00 51.59 85 LEU A C 1
ATOM 706 O O . LEU A 1 85 ? 11.059 1.513 12.529 1.00 51.59 85 LEU A O 1
ATOM 710 N N . TYR A 1 86 ? 12.500 1.686 14.242 1.00 45.44 86 TYR A N 1
ATOM 711 C CA . TYR A 1 86 ? 13.689 1.101 13.596 1.00 45.44 86 TYR A CA 1
ATOM 712 C C . TYR A 1 86 ? 13.520 -0.342 13.066 1.00 45.44 86 TYR A C 1
ATOM 714 O O . TYR A 1 86 ? 14.433 -0.894 12.457 1.00 45.44 86 TYR A O 1
ATOM 722 N N . GLU A 1 87 ? 12.359 -0.969 13.213 1.00 47.19 87 GLU A N 1
ATOM 723 C CA . GLU A 1 87 ? 12.125 -2.342 12.770 1.00 47.19 87 GLU A CA 1
ATOM 724 C C . GLU A 1 87 ? 11.211 -2.387 11.541 1.00 47.19 87 GLU A C 1
ATOM 726 O O . GLU A 1 87 ? 10.134 -2.978 11.536 1.00 47.19 87 GLU A O 1
ATOM 731 N N . VAL A 1 88 ? 11.651 -1.759 10.445 1.00 47.62 88 VAL A N 1
ATOM 732 C CA . VAL A 1 88 ? 11.073 -2.047 9.126 1.00 47.62 88 VAL A CA 1
ATOM 733 C C . VAL A 1 88 ? 11.518 -3.457 8.755 1.00 47.62 88 VAL A C 1
ATOM 735 O O . VAL A 1 88 ? 12.579 -3.661 8.165 1.00 47.62 88 VAL A O 1
ATOM 738 N N . HIS A 1 89 ? 10.709 -4.423 9.188 1.00 41.56 89 HIS A N 1
ATOM 739 C CA . HIS A 1 89 ? 10.787 -5.841 8.882 1.00 41.56 89 HIS A CA 1
ATOM 740 C C . HIS A 1 89 ? 11.124 -6.013 7.404 1.00 41.56 89 HIS A C 1
ATOM 742 O O . HIS A 1 89 ? 10.284 -5.750 6.552 1.00 41.56 89 HIS A O 1
ATOM 748 N N . GLN A 1 90 ? 12.389 -6.342 7.134 1.00 42.69 90 GLN A N 1
ATOM 749 C CA . GLN A 1 90 ? 12.966 -6.863 5.898 1.00 42.69 90 GLN A CA 1
ATOM 750 C C . GLN A 1 90 ? 11.992 -6.874 4.700 1.00 42.69 90 GLN A C 1
ATOM 752 O O . GLN A 1 90 ? 11.557 -7.934 4.256 1.00 42.69 90 GLN A O 1
ATOM 757 N N . ILE A 1 91 ? 11.608 -5.695 4.184 1.00 49.12 91 ILE A N 1
ATOM 758 C CA . ILE A 1 91 ? 10.659 -5.613 3.069 1.00 49.12 91 ILE A CA 1
ATOM 759 C C . ILE A 1 91 ? 11.378 -6.226 1.875 1.00 49.12 91 ILE A C 1
ATOM 761 O O . ILE A 1 91 ? 12.302 -5.622 1.319 1.00 49.12 91 ILE A O 1
ATOM 765 N N . MET A 1 92 ? 10.986 -7.454 1.523 1.00 47.56 92 MET A N 1
ATOM 766 C CA . MET A 1 92 ? 11.455 -8.173 0.345 1.00 47.56 92 MET A CA 1
ATOM 767 C C . MET A 1 92 ? 11.156 -7.311 -0.875 1.00 47.56 92 MET A C 1
ATOM 769 O O . MET A 1 92 ? 10.066 -7.337 -1.441 1.00 47.56 92 MET A O 1
ATOM 773 N N . THR A 1 93 ? 12.144 -6.508 -1.252 1.00 48.28 93 THR A N 1
ATOM 774 C CA . THR A 1 93 ? 12.100 -5.625 -2.405 1.00 48.28 93 THR A CA 1
ATOM 775 C C . THR A 1 93 ? 12.281 -6.503 -3.634 1.00 48.28 93 THR A C 1
ATOM 777 O O . THR A 1 93 ? 13.365 -6.558 -4.201 1.00 48.28 93 THR A O 1
ATOM 780 N N . ARG A 1 94 ? 11.246 -7.247 -4.024 1.00 47.69 94 ARG A N 1
ATOM 781 C CA . ARG A 1 94 ? 11.237 -7.885 -5.338 1.00 47.69 94 ARG A CA 1
ATOM 782 C C . ARG A 1 94 ? 11.052 -6.767 -6.355 1.00 47.69 94 ARG A C 1
ATOM 784 O O . ARG A 1 94 ? 10.116 -5.977 -6.239 1.00 47.69 94 ARG A O 1
ATOM 791 N N . ASN A 1 95 ? 11.956 -6.614 -7.315 1.00 49.75 95 ASN A N 1
ATOM 792 C CA . ASN A 1 95 ? 11.764 -5.595 -8.351 1.00 49.75 95 ASN A CA 1
ATOM 793 C C . ASN A 1 95 ? 10.490 -5.932 -9.139 1.00 49.75 95 ASN A C 1
ATOM 795 O O . ASN A 1 95 ? 10.208 -7.102 -9.382 1.00 49.75 95 ASN A O 1
ATOM 799 N N . VAL A 1 96 ? 9.724 -4.938 -9.596 1.00 52.28 96 VAL A N 1
ATOM 800 C CA . VAL A 1 96 ? 8.583 -5.212 -10.497 1.00 52.28 96 VAL A CA 1
ATOM 801 C C . VAL A 1 96 ? 9.045 -5.955 -11.754 1.00 52.28 96 VAL A C 1
ATOM 803 O O . VAL A 1 96 ? 8.315 -6.785 -12.282 1.00 52.28 96 VAL A O 1
ATOM 806 N N . GLN A 1 97 ? 10.283 -5.713 -12.199 1.00 48.06 97 GLN A N 1
ATOM 807 C CA . GLN A 1 97 ? 10.903 -6.439 -13.311 1.00 48.06 97 GLN A CA 1
ATOM 808 C C . GLN A 1 97 ? 11.021 -7.947 -13.034 1.00 48.06 97 GLN A C 1
ATOM 810 O O . GLN A 1 97 ? 10.881 -8.749 -13.951 1.00 48.06 97 GLN A O 1
ATOM 815 N N . GLU A 1 98 ? 11.217 -8.320 -11.771 1.00 45.06 98 GLU A N 1
ATOM 816 C CA . GLU A 1 98 ? 11.332 -9.701 -11.292 1.00 45.06 98 GLU A CA 1
ATOM 817 C C . GLU A 1 98 ? 9.961 -10.397 -11.264 1.00 45.06 98 GLU A C 1
ATOM 819 O O . GLU A 1 98 ? 9.838 -11.570 -11.598 1.00 45.06 98 GLU A O 1
ATOM 824 N N . VAL A 1 99 ? 8.897 -9.651 -10.942 1.00 49.47 99 VAL A N 1
ATOM 825 C CA . VAL A 1 99 ? 7.510 -10.154 -10.934 1.00 49.47 99 VAL A CA 1
ATOM 826 C C . VAL A 1 99 ? 6.895 -10.198 -12.336 1.00 49.47 99 VAL A C 1
ATOM 828 O O . VAL A 1 99 ? 6.057 -11.054 -12.611 1.00 49.47 99 VAL A O 1
ATOM 831 N N . LEU A 1 100 ? 7.319 -9.316 -13.247 1.00 53.50 100 LEU A N 1
ATOM 832 C CA . LEU A 1 100 ? 6.822 -9.279 -14.625 1.00 53.50 100 LEU A CA 1
ATOM 833 C C . LEU A 1 100 ? 7.408 -10.373 -15.533 1.00 53.50 100 LEU A C 1
ATOM 835 O O . LEU A 1 100 ? 6.965 -10.497 -16.671 1.00 53.50 100 LEU A O 1
ATOM 839 N N . GLY A 1 101 ? 8.362 -11.188 -15.069 1.00 51.22 101 GLY A N 1
ATOM 840 C CA . GLY A 1 101 ? 8.853 -12.350 -15.824 1.00 51.22 101 GLY A CA 1
ATOM 841 C C . GLY A 1 101 ? 9.478 -12.022 -17.189 1.00 51.22 101 GLY A C 1
ATOM 842 O O . GLY A 1 101 ? 9.613 -12.910 -18.032 1.00 51.22 101 GLY A O 1
ATOM 843 N N . VAL A 1 102 ? 9.861 -10.765 -17.438 1.00 54.97 102 VAL A N 1
ATOM 844 C CA . VAL A 1 102 ? 10.536 -10.349 -18.675 1.00 54.97 102 VAL A CA 1
ATOM 845 C C . VAL A 1 102 ? 12.040 -10.320 -18.410 1.00 54.97 102 VAL A C 1
ATOM 847 O O . VAL A 1 102 ? 12.620 -9.269 -18.155 1.00 54.97 102 VAL A O 1
ATOM 850 N N . GLY A 1 103 ? 12.666 -11.496 -18.430 1.00 52.53 103 GLY A N 1
ATOM 851 C CA . GLY A 1 103 ? 14.125 -11.617 -18.356 1.00 52.53 103 GLY A CA 1
ATOM 852 C C . GLY A 1 103 ? 14.633 -13.052 -18.463 1.00 52.53 103 GLY A C 1
ATOM 853 O O . GLY A 1 103 ? 15.410 -13.364 -19.355 1.00 52.53 103 GLY A O 1
ATOM 854 N N . GLU A 1 104 ? 14.141 -13.966 -17.628 1.00 52.47 104 GLU A N 1
ATOM 855 C CA . GLU A 1 104 ? 14.825 -15.260 -17.441 1.00 52.47 104 GLU A CA 1
ATOM 856 C C . GLU A 1 104 ? 14.508 -16.333 -18.497 1.00 52.47 104 GLU A C 1
ATOM 858 O O . GLU A 1 104 ? 15.263 -17.290 -18.656 1.00 52.47 104 GLU A O 1
ATOM 863 N N . LYS A 1 105 ? 13.428 -16.185 -19.276 1.00 53.50 105 LYS A N 1
ATOM 864 C CA . LYS A 1 105 ? 13.109 -17.152 -20.345 1.00 53.50 105 LYS A CA 1
ATOM 865 C C . LYS A 1 105 ? 13.893 -16.935 -21.641 1.00 53.50 105 LYS A C 1
ATOM 867 O O . LYS A 1 105 ? 14.005 -17.876 -22.419 1.00 53.50 105 LYS A O 1
ATOM 872 N N . LEU A 1 106 ? 14.422 -15.738 -21.901 1.00 54.28 106 LEU A N 1
ATOM 873 C CA . LEU A 1 106 ? 15.138 -15.461 -23.155 1.00 54.28 106 LEU A CA 1
ATOM 874 C C . LEU A 1 106 ? 16.581 -15.979 -23.122 1.00 54.28 106 LEU A C 1
ATOM 876 O O . LEU A 1 106 ? 17.019 -16.575 -24.106 1.00 54.28 106 LEU A O 1
ATOM 880 N N . ASP A 1 107 ? 17.273 -15.861 -21.986 1.00 60.38 107 ASP A N 1
ATOM 881 C CA . ASP A 1 107 ? 18.640 -16.379 -21.844 1.00 60.38 107 ASP A CA 1
ATOM 882 C C . ASP A 1 107 ? 18.672 -17.913 -21.844 1.00 60.38 107 ASP A C 1
ATOM 884 O O . ASP A 1 107 ? 19.472 -18.505 -22.568 1.00 60.38 107 ASP A O 1
ATOM 888 N N . GLN A 1 108 ? 17.725 -18.574 -21.161 1.00 62.12 108 GLN A N 1
ATOM 889 C CA . GLN A 1 108 ? 17.600 -20.038 -21.226 1.00 62.12 108 GLN A CA 1
ATOM 890 C C . GLN A 1 108 ? 17.293 -20.547 -22.640 1.00 62.12 108 GLN A C 1
ATOM 892 O O . GLN A 1 108 ? 17.827 -21.575 -23.051 1.00 62.12 108 GLN A O 1
ATOM 897 N N . VAL A 1 109 ? 16.445 -19.851 -23.407 1.00 65.88 109 VAL A N 1
ATOM 898 C CA . VAL A 1 109 ? 16.126 -20.252 -24.788 1.00 65.88 109 VAL A CA 1
ATOM 899 C C . VAL A 1 109 ? 17.308 -20.007 -25.726 1.00 65.88 109 VAL A C 1
ATOM 901 O O . VAL A 1 109 ? 17.538 -20.818 -26.623 1.00 65.88 109 VAL A O 1
ATOM 904 N N . SER A 1 110 ? 18.087 -18.943 -25.516 1.00 71.25 110 SER A N 1
ATOM 905 C CA . SER A 1 110 ? 19.316 -18.674 -26.273 1.00 71.25 110 SER A CA 1
ATOM 906 C C . SER A 1 110 ? 20.386 -19.737 -26.002 1.00 71.25 110 SER A C 1
ATOM 908 O O . SER A 1 110 ? 20.939 -20.326 -26.936 1.00 71.25 110 SER A O 1
ATOM 910 N N . GLU A 1 111 ? 20.603 -20.082 -24.729 1.00 75.50 111 GLU A N 1
ATOM 911 C CA . GLU A 1 111 ? 21.523 -21.148 -24.331 1.00 75.50 111 GLU A CA 1
ATOM 912 C C . GLU A 1 111 ? 21.068 -22.504 -24.892 1.00 75.50 111 GLU A C 1
ATOM 914 O O . GLU A 1 111 ? 21.844 -23.203 -25.549 1.00 75.50 111 GLU A O 1
ATOM 919 N N . MET A 1 112 ? 19.784 -22.841 -24.754 1.00 73.56 112 MET A N 1
ATOM 920 C CA . MET A 1 112 ? 19.235 -24.094 -25.273 1.00 73.56 112 MET A CA 1
ATOM 921 C C . MET A 1 112 ? 19.286 -24.163 -26.812 1.00 73.56 112 MET A C 1
ATOM 923 O O . MET A 1 112 ? 19.609 -25.218 -27.360 1.00 73.56 112 MET A O 1
ATOM 927 N N . SER A 1 113 ? 19.068 -23.046 -27.520 1.00 75.62 113 SER A N 1
ATOM 928 C CA . SER A 1 113 ? 19.184 -22.961 -28.988 1.00 75.62 113 SER A CA 1
ATOM 929 C C . SER A 1 113 ? 20.629 -23.091 -29.474 1.00 75.62 113 SER A C 1
ATOM 931 O O . SER A 1 113 ? 20.887 -23.751 -30.486 1.00 75.62 113 SER A O 1
ATOM 933 N N . SER A 1 114 ? 21.590 -22.506 -28.752 1.00 80.81 114 SER A N 1
ATOM 934 C CA . SER A 1 114 ? 23.014 -22.645 -29.078 1.00 80.81 114 SER A CA 1
ATOM 935 C C . SER A 1 114 ? 23.498 -24.086 -28.890 1.00 80.81 114 SER A C 1
ATOM 937 O O . SER A 1 114 ? 24.178 -24.624 -29.769 1.00 80.81 114 SER A O 1
ATOM 939 N N . ARG A 1 115 ? 23.052 -24.761 -27.819 1.00 83.00 115 ARG A N 1
ATOM 940 C CA . ARG A 1 115 ? 23.365 -26.173 -27.570 1.00 83.00 115 ARG A CA 1
ATOM 941 C C . ARG A 1 115 ? 22.747 -27.092 -28.626 1.00 83.00 115 ARG A C 1
ATOM 943 O O . ARG A 1 115 ? 23.459 -2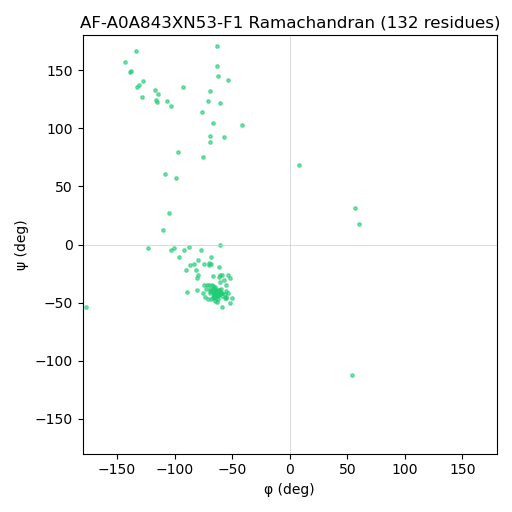7.918 -29.188 1.00 83.00 115 ARG A O 1
ATOM 950 N N . LEU A 1 116 ? 21.473 -26.889 -28.976 1.00 80.19 116 LEU A N 1
ATOM 951 C CA . LEU A 1 116 ? 20.795 -27.634 -30.049 1.00 80.19 116 LEU A CA 1
ATOM 952 C C . LEU A 1 116 ? 21.482 -27.463 -31.409 1.00 80.19 116 LEU A C 1
ATOM 954 O O . LEU A 1 116 ? 21.643 -28.438 -32.142 1.00 80.19 116 LEU A O 1
ATOM 958 N N . THR A 1 117 ? 21.917 -26.246 -31.749 1.00 81.19 117 THR A N 1
ATOM 959 C CA . THR A 1 117 ? 22.628 -25.979 -33.012 1.00 81.19 117 THR A CA 1
ATOM 960 C C . THR A 1 117 ? 23.978 -26.699 -33.047 1.00 81.19 117 THR A C 1
ATOM 962 O O . THR A 1 117 ? 24.345 -27.287 -34.067 1.00 81.19 117 THR A O 1
ATOM 965 N N . HIS A 1 118 ? 24.705 -26.698 -31.927 1.00 84.25 118 HIS A N 1
ATOM 966 C CA . HIS A 1 118 ? 25.978 -27.401 -31.806 1.00 84.25 118 HIS A CA 1
ATOM 967 C C . HIS A 1 118 ? 25.807 -28.923 -31.926 1.00 84.25 118 HIS A C 1
ATOM 969 O O . HIS A 1 118 ? 26.483 -29.555 -32.740 1.00 84.25 118 HIS A O 1
ATOM 975 N N . GLU A 1 119 ? 24.858 -29.506 -31.189 1.00 83.19 119 GLU A N 1
ATOM 976 C CA . GLU A 1 119 ? 24.577 -30.945 -31.245 1.00 83.19 119 GLU A CA 1
ATOM 977 C C . GLU A 1 119 ? 24.077 -31.382 -32.628 1.00 83.19 119 GLU A C 1
ATOM 979 O O . GLU A 1 119 ? 24.535 -32.398 -33.152 1.00 83.19 119 GLU A O 1
ATOM 984 N N . SER A 1 120 ? 23.223 -30.580 -33.273 1.00 81.88 120 SER A N 1
ATOM 985 C CA . SER A 1 120 ? 22.742 -30.850 -34.636 1.00 81.88 120 SER A CA 1
ATOM 986 C C . SER A 1 120 ? 23.882 -30.870 -35.655 1.00 81.88 120 SER A C 1
ATOM 988 O O . SER A 1 120 ? 23.900 -31.720 -36.546 1.00 81.88 120 SER A O 1
ATOM 990 N N . ARG A 1 121 ? 24.870 -29.973 -35.519 1.00 82.69 121 ARG A N 1
ATOM 991 C CA . ARG A 1 121 ? 26.044 -29.941 -36.401 1.00 82.69 121 ARG A CA 1
ATOM 992 C C . ARG A 1 121 ? 26.920 -31.180 -36.222 1.00 82.69 121 ARG A C 1
ATOM 994 O O . ARG A 1 121 ? 27.304 -31.786 -37.218 1.00 82.69 121 ARG A O 1
ATOM 1001 N N . ILE A 1 122 ? 27.184 -31.584 -34.977 1.00 82.31 122 ILE A N 1
ATOM 1002 C CA . ILE A 1 122 ? 27.942 -32.811 -34.686 1.00 82.31 122 ILE A CA 1
ATOM 1003 C C . ILE A 1 122 ? 27.213 -34.035 -35.244 1.00 82.31 122 ILE A C 1
ATOM 1005 O O . ILE A 1 122 ? 27.844 -34.912 -35.832 1.00 82.31 122 ILE A O 1
ATOM 1009 N N . TYR A 1 123 ? 25.891 -34.103 -35.085 1.00 77.88 123 TYR A N 1
ATOM 1010 C CA . TYR A 1 123 ? 25.105 -35.219 -35.603 1.00 77.88 123 TYR A CA 1
ATOM 1011 C C . TYR A 1 123 ? 25.130 -35.271 -37.137 1.00 77.88 123 TYR A C 1
ATOM 1013 O O . TYR A 1 123 ? 25.311 -36.343 -37.710 1.00 77.88 123 TYR A O 1
ATOM 1021 N N . ALA A 1 124 ? 25.030 -34.119 -37.808 1.00 81.31 124 ALA A N 1
ATOM 1022 C CA . ALA A 1 124 ? 25.133 -34.029 -39.263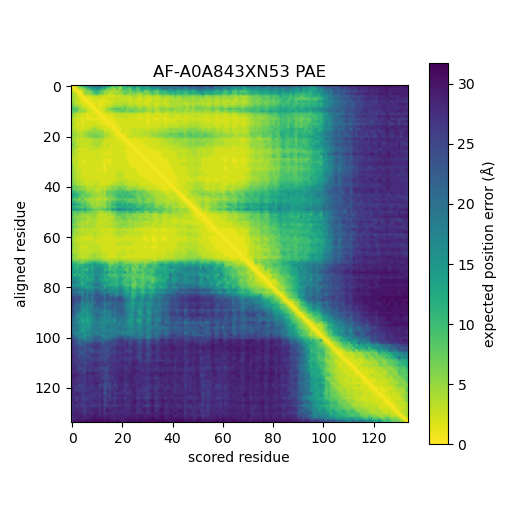 1.00 81.31 124 ALA A CA 1
ATOM 1023 C C . ALA A 1 124 ? 26.520 -34.442 -39.790 1.00 81.31 124 ALA A C 1
ATOM 1025 O O . ALA A 1 124 ? 26.601 -35.114 -40.818 1.00 81.31 124 ALA A O 1
ATOM 1026 N N . GLU A 1 125 ? 27.606 -34.076 -39.102 1.00 80.19 125 GLU A N 1
ATOM 1027 C CA . GLU A 1 125 ? 28.959 -34.519 -39.468 1.00 80.19 125 GLU A CA 1
ATOM 1028 C C . GLU A 1 125 ? 29.143 -36.021 -39.242 1.00 80.19 125 GLU A C 1
ATOM 1030 O O . GLU A 1 125 ? 29.555 -36.724 -40.162 1.00 80.19 125 GLU A O 1
ATOM 1035 N N . LYS A 1 126 ? 28.721 -36.547 -38.085 1.00 81.06 126 LYS A N 1
ATOM 1036 C CA . LYS A 1 126 ? 28.762 -37.992 -37.811 1.00 81.06 126 LYS A CA 1
ATOM 1037 C C . LYS A 1 126 ? 27.952 -38.799 -38.824 1.00 81.06 126 LYS A C 1
ATOM 1039 O O . LYS A 1 126 ? 28.412 -39.843 -39.272 1.00 81.06 126 LYS A O 1
ATOM 1044 N N . ALA A 1 127 ? 26.768 -38.323 -39.211 1.00 81.31 127 ALA A N 1
ATOM 1045 C CA . ALA A 1 127 ? 25.947 -38.984 -40.222 1.00 81.31 127 ALA A CA 1
ATOM 1046 C C . ALA A 1 127 ? 26.624 -38.989 -41.605 1.00 81.31 127 ALA A C 1
ATOM 1048 O O . ALA A 1 127 ? 26.556 -39.993 -42.313 1.00 81.31 127 ALA A O 1
ATOM 1049 N N . LYS A 1 128 ? 27.318 -37.904 -41.982 1.00 78.81 128 LYS A N 1
ATOM 1050 C CA . LYS A 1 128 ? 28.112 -37.854 -43.221 1.00 78.81 128 LYS A CA 1
ATOM 1051 C C . LYS A 1 128 ? 29.295 -38.816 -43.190 1.00 78.81 128 LYS A C 1
ATOM 1053 O O . LYS A 1 128 ? 29.534 -39.486 -44.191 1.00 78.81 128 LYS A O 1
ATOM 1058 N N . ASP A 1 129 ? 30.001 -38.898 -42.067 1.00 77.88 129 ASP A N 1
ATOM 1059 C CA . ASP A 1 129 ? 31.138 -39.807 -41.913 1.00 77.88 129 ASP A CA 1
ATOM 1060 C C . ASP A 1 129 ? 30.703 -41.275 -41.917 1.00 77.88 129 ASP A C 1
ATOM 1062 O O . ASP A 1 129 ? 31.360 -42.096 -42.558 1.00 77.88 129 ASP A O 1
ATOM 1066 N N . LEU A 1 130 ? 29.569 -41.609 -41.285 1.00 71.94 130 LEU A N 1
ATOM 1067 C CA . LEU A 1 130 ? 28.979 -42.948 -41.382 1.00 71.94 130 LEU A CA 1
ATOM 1068 C C . LEU A 1 130 ? 28.585 -43.289 -42.822 1.00 71.94 130 LEU A C 1
ATOM 1070 O O . LEU A 1 130 ? 28.897 -44.377 -43.291 1.00 71.94 130 LEU A O 1
ATOM 1074 N N . ASN A 1 131 ? 27.960 -42.361 -43.550 1.00 69.31 131 ASN A N 1
ATOM 1075 C CA . ASN A 1 131 ? 27.567 -42.587 -44.943 1.00 69.31 131 ASN A CA 1
ATOM 1076 C C . ASN A 1 131 ? 28.763 -42.690 -45.912 1.00 69.31 131 ASN A C 1
ATOM 1078 O O . ASN A 1 131 ? 28.581 -43.029 -47.073 1.00 69.31 131 ASN A O 1
ATOM 1082 N N . ARG A 1 132 ? 29.979 -42.360 -45.460 1.00 68.50 132 ARG A N 1
ATOM 1083 C CA . ARG A 1 132 ? 31.220 -42.488 -46.237 1.00 68.50 132 ARG A CA 1
ATOM 1084 C C . ARG A 1 132 ? 31.979 -43.789 -45.938 1.00 68.50 132 ARG A C 1
ATOM 1086 O O . ARG A 1 132 ? 32.944 -44.088 -46.635 1.00 68.50 132 ARG A O 1
ATOM 1093 N N . GLN A 1 133 ? 31.578 -44.515 -44.891 1.00 62.38 133 GLN A N 1
ATOM 1094 C CA . GLN A 1 133 ? 32.133 -45.816 -44.489 1.00 62.38 133 GLN A CA 1
ATOM 1095 C C . GLN A 1 133 ? 31.262 -47.006 -44.930 1.00 62.38 133 GLN A C 1
ATOM 1097 O O . GLN A 1 133 ? 31.656 -48.151 -44.709 1.00 62.38 133 GLN A O 1
ATOM 1102 N N . VAL A 1 134 ? 30.105 -46.735 -45.544 1.00 48.97 134 VAL A N 1
ATOM 1103 C CA .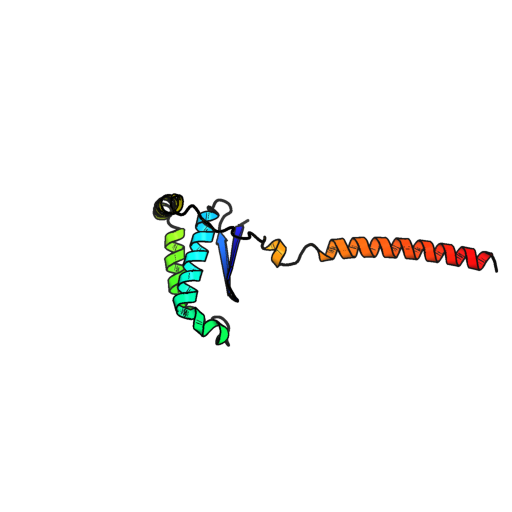 VAL A 1 134 ? 29.266 -47.701 -46.276 1.00 48.97 134 VAL A CA 1
ATOM 1104 C C . VAL A 1 134 ? 29.562 -47.564 -47.764 1.00 48.97 134 VAL A C 1
ATOM 1106 O O . VAL A 1 134 ? 29.638 -48.613 -48.438 1.00 48.97 134 VAL A O 1
#

InterPro domains:
  IPR010908 Longin domain [PF13774] (5-60)
  IPR010908 Longin domain [PS50859] (1-62)
  IPR010908 Longin domain [SM01270] (1-61)
  IPR010908 Longin domain [cd14824] (5-69)
  IPR011012 Longin-like domain superfamily [SSF64356] (5-69)
  IPR042855 v-SNARE, coiled-coil homology domain [PF00957] (78-133)
  IPR042855 v-SNARE, coiled-coil homology domain [PS50892] (77-134)
  IPR044565 Vesicle-trafficking protein Sec22 [PTHR45837] (5-133)

Secondary structure (DSSP, 8-state):
--EEEEEEETTEEEEEEE-TTS-HHHHHHHHHHHHHHHHHHHGGGGGG--STTTTGGGHHHHHHHHHHHH-HHHHHHHHHHHTT-----------HHHHTT-SHHHHHHHHHHHHHHHHHHHHHHHHHHHTT--

Mean predicted aligned error: 15.16 Å

Foldseek 3Di:
DWAKDWDDDDPDIQIDTDHPPQDPVLVVVLSVVLVVVCCVPCVVCPVVPPDPCPPVVCVVVNVVSVVCSPDPVNVVVVVVVCVVVPCPPPRPCQDVCNVVPPDDPVVVVVVVVVVVVVVVVVVVVVVVVVVVVD

Solvent-accessible surface area (backbone atoms only — not comparable to full-atom values): 8240 Å² total; per-residue (Å²): 126,70,39,77,50,74,52,76,55,97,94,46,78,42,75,50,79,42,55,72,86,54,58,64,69,59,56,51,50,53,45,49,58,50,48,56,51,46,44,74,76,44,50,92,47,59,90,69,56,86,51,89,72,71,63,57,78,51,49,65,54,51,55,54,52,50,50,50,71,66,34,72,72,51,42,57,52,53,54,60,63,44,71,76,57,79,74,74,70,80,74,80,78,70,52,68,64,69,75,65,65,75,61,71,67,60,58,54,50,51,52,52,49,52,52,51,53,52,51,51,51,54,50,54,51,53,52,53,54,52,67,70,75,108

Radius of gyration: 25.78 Å; Cα contacts (8 Å, |Δi|>4): 68; chains: 1; bounding box: 49×68×63 Å

Organism: Colocasia esculenta (NCBI:txid4460)

Nearest PDB structures (foldseek):
  5vnj-assembly1_C  TM=9.801E-01  e=3.160E-06  Mus musculus
  1ifq-assembly1_A  TM=9.857E-01  e=1.911E-05  Mus musculus
  5vni-assembly1_C  TM=9.803E-01  e=2.471E-05  Mus musculus
  4b93-assembly1_A  TM=8.274E-01  e=3.759E-02  Mus musculus
  2dmw-assembly1_A  TM=8.810E-01  e=6.286E-02  Homo sapiens

Sequence (134 aa):
MGRDNYVIEGRVCYLTLCDRSYPKKLAFQYLEDLKNEFEKVNGNQIETAARPYAFIKFDTFIQKTKKLYSDTHTQRNLAKLNDELYEVHQIMTRNVQEVLGVGEKLDQVSEMSSRLTHESRIYAEKAKDLNRQV

pLDDT: mean 75.51, std 15.05, range [41.56, 94.38]